Protein AF-R7XLF3-F1 (afdb_monomer)

pLDDT: mean 91.89, std 11.68, range [38.28, 98.75]

Foldseek 3Di:
DPPDDDPLRVCQVCPLVLQQDLQLLVLCVPLLVLLVCLVVQLVVCVVVVNPVSVVSSVVSNVVSVVSNVVSSVPGPDHDDDAPDDVSVVVNVVCCSPPRVVCCVVVCSSVCSNVVVVVVVPD

Secondary structure (DSSP, 8-state):
--TT--HHHHHHHHHHHH---HHHHHHHHHHHHHHHHHHHHHHHHHHTT-HHHHHHHHHHHHHHHHHHHHHHTTSSSPPPPP-SHHHHHHHHHHIIIIIHHHHHHTTHHHHHHHHHHHTT--

Mean predicted aligned error: 4.51 Å

Radius of gyration: 15.85 Å; Cα contacts (8 Å, |Δi|>4): 123; chains: 1; bounding box: 45×27×43 Å

Nearest PDB structures (foldseek):
  6s37-assembly1_B  TM=2.996E-01  e=3.695E+00  Pseudomonas putida KT2440
  6s1a-assembly1_B  TM=2.859E-01  e=4.308E+00  Pseudomonas putida KT2440
  6s37-assembly1_A  TM=2.915E-01  e=7.564E+00  Pseudomonas putida KT2440

Structure (mmCIF, N/CA/C/O backbone):
data_AF-R7XLF3-F1
#
_entry.id   AF-R7XLF3-F1
#
loop_
_atom_site.group_PDB
_atom_site.id
_atom_site.type_symbol
_atom_site.label_atom_id
_atom_site.label_alt_id
_atom_site.label_comp_id
_atom_site.label_asym_id
_atom_site.label_entity_id
_atom_site.label_seq_id
_atom_site.pdbx_PDB_ins_code
_atom_site.Cartn_x
_atom_site.Cartn_y
_atom_site.Cartn_z
_atom_site.occupancy
_atom_site.B_iso_or_equiv
_atom_site.auth_seq_id
_atom_site.auth_comp_id
_atom_site.auth_asym_id
_atom_site.auth_atom_id
_atom_site.pdbx_PDB_model_num
ATOM 1 N N . MET A 1 1 ? -10.093 6.605 -15.457 1.00 50.22 1 MET A N 1
ATOM 2 C CA . MET A 1 1 ? -10.408 5.287 -16.039 1.00 50.22 1 MET A CA 1
ATOM 3 C C . MET A 1 1 ? -10.002 5.379 -17.495 1.00 50.22 1 MET A C 1
ATOM 5 O O . MET A 1 1 ? -10.622 6.149 -18.209 1.00 50.22 1 MET A O 1
ATOM 9 N N . ARG A 1 2 ? -8.867 4.789 -17.875 1.00 60.12 2 ARG A N 1
ATOM 10 C CA . ARG A 1 2 ? -8.443 4.761 -19.280 1.00 60.12 2 ARG A CA 1
ATOM 11 C C . ARG A 1 2 ? -8.903 3.415 -19.828 1.00 60.12 2 ARG A C 1
ATOM 13 O O . ARG A 1 2 ? -8.552 2.411 -19.218 1.00 60.12 2 ARG A O 1
ATOM 20 N N . ASP A 1 3 ? -9.769 3.474 -20.835 1.00 60.03 3 ASP A N 1
ATOM 21 C CA . ASP A 1 3 ? -10.168 2.415 -21.769 1.00 60.03 3 ASP A CA 1
ATOM 22 C C . ASP A 1 3 ? -10.356 1.028 -21.128 1.00 60.03 3 ASP A C 1
ATOM 24 O O . ASP A 1 3 ? -9.402 0.266 -21.037 1.00 60.03 3 ASP A O 1
ATOM 28 N N . ASP A 1 4 ? -11.582 0.750 -20.640 1.00 67.44 4 ASP A N 1
ATOM 29 C CA . ASP A 1 4 ? -12.231 -0.572 -20.429 1.00 67.44 4 ASP A CA 1
ATOM 30 C C . ASP A 1 4 ? -11.480 -1.719 -19.700 1.00 67.44 4 ASP A C 1
ATOM 32 O O . ASP A 1 4 ? -12.070 -2.757 -19.388 1.00 67.44 4 ASP A O 1
ATOM 36 N N . GLU A 1 5 ? -10.219 -1.539 -19.312 1.00 81.19 5 GLU A N 1
ATOM 37 C CA . GLU A 1 5 ? -9.392 -2.550 -18.675 1.00 81.19 5 GLU A CA 1
ATOM 38 C C . GLU A 1 5 ? -9.604 -2.550 -17.150 1.00 81.19 5 GLU A C 1
ATOM 40 O O . GLU A 1 5 ? -9.418 -1.525 -16.483 1.00 81.19 5 GLU A O 1
ATOM 45 N N . PRO A 1 6 ? -9.935 -3.705 -16.540 1.00 91.38 6 PRO A N 1
ATOM 46 C CA . PRO A 1 6 ? -10.071 -3.806 -15.092 1.00 91.38 6 PRO A CA 1
ATOM 47 C C . PRO A 1 6 ? -8.781 -3.409 -14.364 1.00 91.38 6 PRO A C 1
ATOM 49 O O . PRO A 1 6 ? -7.699 -3.893 -14.703 1.00 91.38 6 PRO A O 1
ATOM 52 N N . LEU A 1 7 ? -8.908 -2.607 -13.300 1.00 92.44 7 LEU A N 1
ATOM 53 C CA . LEU A 1 7 ? -7.790 -2.055 -12.517 1.00 92.44 7 LEU A CA 1
ATOM 54 C C . LEU A 1 7 ? -6.710 -3.095 -12.179 1.00 92.44 7 LEU A C 1
ATOM 56 O O . LEU A 1 7 ? -5.526 -2.848 -12.392 1.00 92.44 7 LEU A O 1
ATOM 60 N N . LEU A 1 8 ? -7.110 -4.271 -11.686 1.00 94.81 8 LEU A N 1
ATOM 61 C CA . LEU A 1 8 ? -6.173 -5.334 -1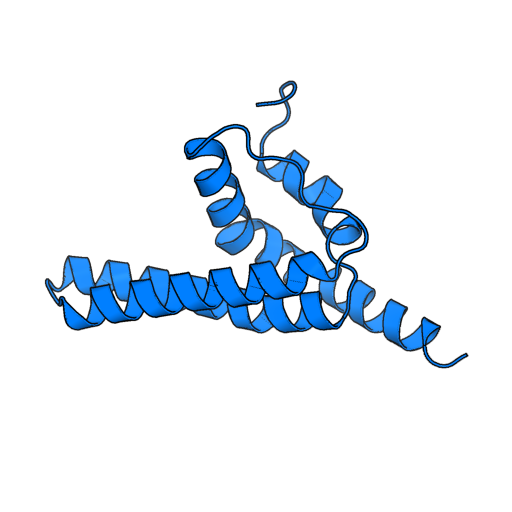1.307 1.00 94.81 8 LEU A CA 1
ATOM 62 C C . LEU A 1 8 ? -5.394 -5.891 -12.500 1.00 94.81 8 LEU A C 1
ATOM 64 O O . LEU A 1 8 ? -4.227 -6.246 -12.356 1.00 94.81 8 LEU A O 1
ATOM 68 N N . ARG A 1 9 ? -6.021 -5.971 -13.678 1.00 94.69 9 ARG A N 1
ATOM 69 C CA . ARG A 1 9 ? -5.364 -6.454 -14.896 1.00 94.69 9 ARG A CA 1
ATOM 70 C C . ARG A 1 9 ? -4.325 -5.443 -15.374 1.00 94.69 9 ARG A C 1
ATOM 72 O O . ARG A 1 9 ? -3.175 -5.827 -15.588 1.00 94.69 9 ARG A O 1
ATOM 79 N N . TRP A 1 10 ? -4.712 -4.169 -15.440 1.00 92.62 10 TRP A N 1
ATOM 80 C CA . TRP A 1 10 ? -3.809 -3.069 -15.776 1.00 92.62 10 TRP A CA 1
ATOM 81 C C . TRP A 1 10 ? -2.616 -3.015 -14.807 1.00 92.62 10 TRP A C 1
ATOM 83 O O . TRP A 1 10 ? -1.461 -3.030 -15.242 1.00 92.62 10 TRP A O 1
ATOM 93 N N . GLN A 1 11 ? -2.886 -3.040 -13.494 1.00 93.69 11 GLN A N 1
ATOM 94 C CA . GLN A 1 11 ? -1.851 -2.935 -12.463 1.00 93.69 11 GLN A CA 1
ATOM 95 C C . GLN A 1 11 ? -0.896 -4.131 -12.528 1.00 93.69 11 GLN A C 1
ATOM 97 O O . GLN A 1 11 ? 0.318 -3.947 -12.488 1.00 93.69 11 GLN A O 1
ATOM 102 N N . TRP A 1 12 ? -1.427 -5.347 -12.704 1.00 95.81 12 TRP A N 1
ATOM 103 C CA . TRP A 1 12 ? -0.630 -6.569 -12.804 1.00 95.81 12 TRP A CA 1
ATOM 104 C C . TRP A 1 12 ? 0.284 -6.591 -14.033 1.00 95.81 12 TRP A C 1
ATOM 106 O O . TRP A 1 12 ? 1.469 -6.896 -13.899 1.00 95.81 12 TRP A O 1
ATOM 116 N N . ARG A 1 13 ? -0.229 -6.231 -15.221 1.00 92.94 13 ARG A N 1
ATOM 117 C CA . ARG A 1 13 ? 0.545 -6.243 -16.479 1.00 92.94 13 ARG A CA 1
ATOM 118 C C . ARG A 1 13 ? 1.789 -5.354 -16.403 1.00 92.94 13 ARG A C 1
ATOM 120 O O . ARG A 1 13 ? 2.823 -5.698 -16.968 1.00 92.94 13 ARG A O 1
ATOM 127 N N . GLY A 1 14 ? 1.689 -4.210 -15.726 1.00 90.56 14 GLY A N 1
ATOM 128 C CA . GLY A 1 14 ? 2.795 -3.263 -15.569 1.00 90.56 14 GLY A CA 1
ATOM 129 C C . GLY A 1 14 ? 3.684 -3.505 -14.347 1.00 90.56 14 GLY A C 1
ATOM 130 O O . GLY A 1 14 ? 4.774 -2.935 -14.286 1.00 90.56 14 GLY A O 1
ATOM 131 N N . TYR A 1 15 ? 3.255 -4.329 -13.383 1.00 94.06 15 TYR A N 1
ATOM 132 C CA . TYR A 1 15 ? 3.812 -4.303 -12.029 1.00 94.06 15 TYR A CA 1
ATOM 133 C C . TYR A 1 15 ? 5.316 -4.585 -11.984 1.00 94.06 15 TYR A C 1
ATOM 135 O O . TYR A 1 15 ? 6.079 -3.775 -11.463 1.00 94.06 15 TYR A O 1
ATOM 143 N N . ALA A 1 16 ? 5.754 -5.691 -12.593 1.00 92.19 16 ALA A N 1
ATOM 144 C CA . ALA A 1 16 ? 7.155 -6.113 -12.587 1.00 92.19 16 ALA A CA 1
ATOM 145 C C . ALA A 1 16 ? 8.082 -5.151 -13.349 1.00 92.19 16 ALA A C 1
ATOM 147 O O . ALA A 1 16 ? 9.245 -4.988 -12.991 1.00 92.19 16 ALA A O 1
ATOM 148 N N . ARG A 1 17 ? 7.577 -4.502 -14.405 1.00 89.38 17 ARG A N 1
ATOM 149 C CA . ARG A 1 17 ? 8.333 -3.498 -15.170 1.00 89.38 17 ARG A CA 1
ATOM 150 C C . ARG A 1 17 ? 8.551 -2.222 -14.359 1.00 89.38 17 ARG A C 1
ATOM 152 O O . ARG A 1 17 ? 9.591 -1.587 -14.499 1.00 89.38 17 ARG A O 1
ATOM 159 N N . ASN A 1 18 ? 7.586 -1.877 -13.513 1.00 90.50 18 ASN A N 1
ATOM 160 C CA . ASN A 1 18 ? 7.609 -0.666 -12.699 1.00 90.50 18 ASN A CA 1
ATOM 161 C C . ASN A 1 18 ? 8.244 -0.892 -11.309 1.00 90.50 18 ASN A C 1
ATOM 163 O O . ASN A 1 18 ? 8.354 0.057 -10.542 1.00 90.50 18 ASN A O 1
ATOM 167 N N . HIS A 1 19 ? 8.651 -2.128 -10.991 1.00 93.56 19 HIS A N 1
ATOM 168 C CA . HIS A 1 19 ? 9.291 -2.518 -9.731 1.00 93.56 19 HIS A CA 1
ATOM 169 C C . HIS A 1 19 ? 10.549 -3.333 -10.011 1.00 93.56 19 HIS A C 1
ATOM 171 O O . HIS A 1 19 ? 10.531 -4.565 -10.003 1.00 93.56 19 HIS A O 1
ATOM 177 N N . GLN A 1 20 ? 11.651 -2.646 -10.295 1.00 91.31 20 GLN A N 1
ATOM 178 C CA . GLN A 1 20 ? 12.917 -3.293 -10.626 1.00 91.31 20 GLN A CA 1
ATOM 179 C C . GLN A 1 20 ? 14.076 -2.846 -9.751 1.00 91.31 20 GLN A C 1
ATOM 181 O O . GLN A 1 20 ? 15.114 -3.513 -9.746 1.00 91.31 20 GLN A O 1
ATOM 186 N N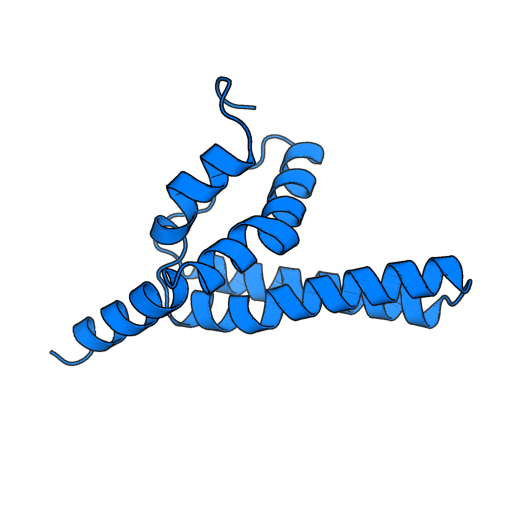 . HIS A 1 21 ? 13.955 -1.723 -9.047 1.00 93.88 21 HIS A N 1
ATOM 187 C CA . HIS A 1 21 ? 15.047 -1.219 -8.238 1.00 93.88 21 HIS A CA 1
ATOM 188 C C . HIS A 1 21 ? 15.170 -2.059 -6.949 1.00 93.88 21 HIS A C 1
ATOM 190 O O . HIS A 1 21 ? 14.218 -2.115 -6.168 1.00 93.88 21 HIS A O 1
ATOM 196 N N . PRO A 1 22 ? 16.335 -2.665 -6.628 1.00 93.69 22 PRO A N 1
ATOM 197 C CA . PRO A 1 22 ? 16.480 -3.547 -5.462 1.00 93.69 22 PRO A CA 1
ATOM 198 C C . PRO A 1 22 ? 16.056 -2.902 -4.141 1.00 93.69 22 PRO A C 1
ATOM 200 O O . PRO A 1 22 ? 15.347 -3.508 -3.345 1.00 93.69 22 PRO A O 1
ATOM 203 N N . ARG A 1 23 ? 16.428 -1.633 -3.925 1.00 95.00 23 ARG A N 1
ATOM 204 C CA . ARG A 1 23 ? 15.974 -0.870 -2.750 1.00 95.00 23 ARG A CA 1
ATOM 205 C C . ARG A 1 23 ? 14.455 -0.698 -2.712 1.00 95.00 23 ARG A C 1
ATOM 207 O O . ARG A 1 23 ? 13.888 -0.789 -1.634 1.00 95.00 23 ARG A O 1
ATOM 214 N N . ASN A 1 24 ? 13.799 -0.479 -3.852 1.00 95.69 24 ASN A N 1
ATOM 215 C CA . ASN A 1 24 ? 12.345 -0.365 -3.899 1.00 95.69 24 ASN A CA 1
ATOM 216 C C . ASN A 1 24 ? 11.678 -1.704 -3.551 1.00 95.69 24 ASN A C 1
ATOM 218 O O . ASN A 1 24 ? 10.780 -1.744 -2.715 1.00 95.69 24 ASN A O 1
ATOM 222 N N . LEU A 1 2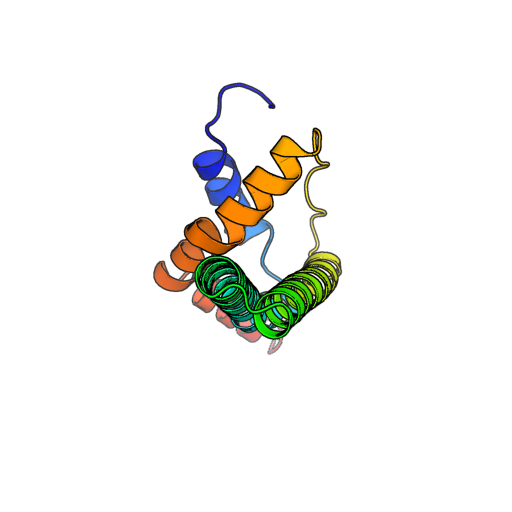5 ? 12.186 -2.805 -4.114 1.00 96.44 25 LEU A N 1
ATOM 223 C CA . LEU A 1 25 ? 11.723 -4.166 -3.824 1.00 96.44 25 LEU A CA 1
ATOM 224 C C . LEU A 1 25 ? 11.851 -4.521 -2.333 1.00 96.44 25 LEU A C 1
ATOM 226 O O . LEU A 1 25 ? 10.921 -5.085 -1.753 1.00 96.44 25 LEU A O 1
ATOM 230 N N . LEU A 1 26 ? 12.983 -4.173 -1.710 1.00 96.88 26 LEU A N 1
ATOM 231 C CA . LEU A 1 26 ? 13.236 -4.386 -0.280 1.00 96.88 26 LEU A CA 1
ATOM 232 C C . LEU A 1 26 ? 12.422 -3.445 0.618 1.00 96.88 26 LEU A C 1
ATOM 234 O O . LEU A 1 26 ? 12.034 -3.830 1.713 1.00 96.88 26 LEU A O 1
ATOM 238 N N . LEU A 1 27 ? 12.144 -2.216 0.183 1.00 97.12 27 LEU A N 1
ATOM 239 C CA . LEU A 1 27 ? 11.245 -1.335 0.929 1.00 97.12 27 LEU A CA 1
ATOM 240 C C . LEU A 1 27 ? 9.813 -1.876 0.899 1.00 97.12 27 LEU A C 1
ATOM 242 O O . LEU A 1 27 ? 9.170 -1.928 1.943 1.00 97.12 27 LEU A O 1
ATOM 246 N N . HIS A 1 28 ? 9.334 -2.344 -0.255 1.00 97.00 28 HIS A N 1
ATOM 247 C CA . HIS A 1 28 ? 7.976 -2.870 -0.398 1.00 97.00 28 HIS A CA 1
ATOM 248 C C . HIS A 1 28 ? 7.724 -4.130 0.437 1.00 97.00 28 HIS A C 1
ATOM 250 O O . HIS A 1 28 ? 6.664 -4.231 1.053 1.00 97.00 28 HIS A O 1
ATOM 256 N N . ILE A 1 29 ? 8.693 -5.054 0.536 1.00 97.88 29 ILE A N 1
ATOM 257 C CA . ILE A 1 29 ? 8.507 -6.292 1.320 1.00 97.88 29 ILE A CA 1
ATOM 258 C C . ILE A 1 29 ? 8.267 -6.023 2.813 1.00 97.88 29 ILE A C 1
ATOM 260 O O . ILE A 1 29 ? 7.655 -6.846 3.484 1.00 97.88 29 ILE A O 1
ATOM 264 N N . VAL A 1 30 ? 8.701 -4.866 3.323 1.00 98.19 30 VAL A N 1
ATOM 265 C CA . VAL A 1 30 ? 8.460 -4.431 4.709 1.00 98.19 30 VAL A CA 1
ATOM 266 C C . VAL A 1 30 ? 7.270 -3.476 4.797 1.00 98.19 30 VAL A C 1
ATOM 268 O O . VAL A 1 30 ? 6.420 -3.608 5.679 1.00 98.19 30 VAL A O 1
ATOM 271 N N . ALA A 1 31 ? 7.188 -2.508 3.883 1.00 98.31 31 ALA A N 1
ATOM 272 C CA . ALA A 1 31 ? 6.174 -1.466 3.928 1.00 98.31 31 ALA A CA 1
ATOM 273 C C . ALA A 1 31 ? 4.763 -2.021 3.689 1.00 98.31 31 ALA A C 1
ATOM 275 O O . ALA A 1 31 ? 3.830 -1.611 4.380 1.00 98.31 31 ALA A O 1
ATOM 276 N N . VAL A 1 32 ? 4.587 -2.979 2.776 1.00 98.50 32 VAL A N 1
ATOM 277 C CA . VAL A 1 32 ? 3.254 -3.522 2.479 1.00 98.50 32 VAL A CA 1
ATOM 278 C C . VAL A 1 32 ? 2.666 -4.284 3.681 1.00 98.50 32 VAL A C 1
ATOM 280 O O . VAL A 1 32 ? 1.557 -3.946 4.101 1.00 98.50 32 VAL A O 1
ATOM 283 N N . PRO A 1 33 ? 3.388 -5.211 4.348 1.00 98.62 33 PRO A N 1
ATOM 284 C CA . PRO A 1 33 ? 2.911 -5.799 5.603 1.00 98.62 33 PRO A CA 1
ATOM 285 C C . PRO A 1 33 ? 2.646 -4.772 6.713 1.00 98.62 33 PRO A C 1
ATOM 287 O O . PRO A 1 33 ? 1.680 -4.919 7.457 1.00 98.62 33 PRO A O 1
ATOM 290 N N . MET A 1 34 ? 3.451 -3.705 6.811 1.00 98.69 34 MET A N 1
ATOM 291 C CA . MET A 1 34 ? 3.202 -2.610 7.760 1.00 98.69 34 MET A CA 1
ATOM 292 C C . MET A 1 34 ? 1.872 -1.896 7.474 1.00 98.69 34 MET A C 1
ATOM 294 O O . MET A 1 34 ? 1.136 -1.584 8.410 1.00 98.69 34 MET A O 1
ATOM 298 N N . PHE A 1 35 ? 1.534 -1.670 6.201 1.00 98.75 35 PHE A N 1
ATOM 299 C CA . PHE A 1 35 ? 0.239 -1.105 5.815 1.00 98.75 35 PHE A CA 1
ATOM 300 C C . PHE A 1 35 ? -0.911 -2.035 6.201 1.00 98.75 35 PHE A C 1
ATOM 302 O O . PHE A 1 35 ? -1.905 -1.585 6.775 1.00 98.75 35 PHE A O 1
ATOM 309 N N . MET A 1 36 ? -0.776 -3.333 5.912 1.00 98.75 36 MET A N 1
ATOM 310 C CA . MET A 1 36 ? -1.783 -4.337 6.264 1.00 98.75 36 MET A CA 1
ATOM 311 C C . MET A 1 36 ? -2.006 -4.392 7.777 1.00 98.75 36 MET A C 1
ATOM 313 O O . MET A 1 36 ? -3.145 -4.311 8.230 1.00 98.75 36 MET A O 1
ATOM 317 N N . ALA A 1 37 ? -0.926 -4.464 8.561 1.00 98.75 37 ALA A N 1
ATOM 318 C CA . ALA A 1 37 ? -0.989 -4.470 10.018 1.00 98.75 37 ALA A CA 1
ATOM 319 C C . ALA A 1 37 ? -1.626 -3.184 10.561 1.00 98.75 37 ALA A C 1
ATOM 321 O O . ALA A 1 37 ? -2.503 -3.258 11.418 1.00 98.75 37 ALA A O 1
ATOM 322 N N . GLY A 1 38 ? -1.250 -2.019 10.022 1.00 98.75 38 GLY A N 1
ATOM 323 C CA . GLY A 1 38 ? -1.860 -0.736 10.375 1.00 98.75 38 GLY A CA 1
ATOM 324 C C . GLY A 1 38 ? -3.358 -0.688 10.062 1.00 98.75 38 GLY A C 1
ATOM 325 O O . GLY A 1 38 ? -4.146 -0.244 10.893 1.00 98.75 38 GLY A O 1
ATOM 326 N N . THR A 1 39 ? -3.765 -1.229 8.912 1.00 98.69 39 THR A N 1
ATOM 327 C CA . THR A 1 39 ? -5.177 -1.335 8.515 1.00 98.69 39 THR A CA 1
ATOM 328 C C . THR A 1 39 ? -5.953 -2.229 9.484 1.00 98.69 39 THR A C 1
ATOM 330 O O . THR A 1 39 ? -6.985 -1.818 10.007 1.00 98.69 39 THR A O 1
ATOM 333 N N . VAL A 1 40 ? -5.447 -3.434 9.771 1.00 98.75 40 VAL A N 1
ATOM 334 C CA . VAL A 1 40 ? -6.088 -4.384 10.696 1.00 98.75 40 VAL A CA 1
ATOM 335 C C . VAL A 1 40 ? -6.173 -3.804 12.108 1.00 98.75 40 VAL A C 1
ATOM 337 O O . VAL A 1 40 ? -7.227 -3.883 12.735 1.00 98.75 40 VAL A O 1
ATOM 340 N N . LEU A 1 41 ? -5.101 -3.174 12.595 1.00 98.75 41 LEU A N 1
ATOM 341 C CA . LEU A 1 41 ? -5.073 -2.523 13.903 1.00 98.75 41 LEU A CA 1
ATOM 342 C C . LEU A 1 41 ? -6.060 -1.353 13.981 1.00 98.75 41 LEU A C 1
ATOM 344 O O . LEU A 1 41 ? -6.754 -1.207 14.985 1.00 98.75 41 LEU A O 1
ATOM 348 N N . GLY A 1 42 ? -6.153 -0.546 12.923 1.00 98.69 42 GLY A N 1
ATOM 349 C CA . GLY A 1 42 ? -7.115 0.547 12.834 1.00 98.69 42 GLY A CA 1
ATOM 350 C C . GLY A 1 42 ? -8.556 0.041 12.887 1.00 98.69 42 GLY A C 1
ATOM 351 O O . GLY A 1 42 ? -9.346 0.525 13.695 1.00 98.69 42 GLY A O 1
ATOM 352 N N . LEU A 1 43 ? -8.883 -0.989 12.098 1.00 98.56 43 LEU A N 1
ATOM 353 C CA . LEU A 1 43 ? -10.202 -1.632 12.115 1.00 98.56 43 LEU A CA 1
ATOM 354 C C . LEU A 1 43 ? -10.523 -2.239 13.485 1.00 98.56 43 LEU A C 1
ATOM 356 O O . LEU A 1 43 ? -11.611 -2.025 14.013 1.00 98.56 43 LEU A O 1
ATOM 360 N N . TYR A 1 44 ? -9.564 -2.936 14.096 1.00 98.56 44 TYR A N 1
ATOM 361 C CA . TYR A 1 44 ? -9.689 -3.428 15.466 1.00 98.56 44 TYR A CA 1
ATOM 362 C C . TYR A 1 44 ? -9.964 -2.285 16.452 1.00 98.56 44 TYR A C 1
ATOM 364 O O . TYR A 1 44 ? -10.861 -2.391 17.286 1.00 98.56 44 TYR A O 1
ATOM 372 N N . GLY A 1 45 ? -9.236 -1.173 16.332 1.00 98.62 45 GLY A N 1
ATOM 373 C CA . GLY A 1 45 ? -9.437 0.022 17.142 1.00 98.62 45 GLY A CA 1
ATOM 374 C C . GLY A 1 45 ? -10.853 0.576 17.023 1.00 98.62 45 GLY A C 1
ATOM 375 O O . GLY A 1 45 ? -11.468 0.864 18.044 1.00 98.62 45 GLY A O 1
ATOM 376 N N . LEU A 1 46 ? -11.405 0.645 15.810 1.00 98.50 46 LEU A N 1
ATOM 377 C CA . LEU A 1 46 ? -12.790 1.070 15.583 1.00 98.50 46 LEU A CA 1
ATOM 378 C C . LEU A 1 46 ? -13.793 0.118 16.248 1.00 98.50 46 LEU A C 1
ATOM 380 O O . LEU A 1 46 ? -14.669 0.571 16.978 1.00 98.50 46 LEU A O 1
ATOM 384 N N . LEU A 1 47 ? -13.629 -1.196 16.067 1.00 98.56 47 LEU A N 1
ATOM 385 C CA . LEU A 1 47 ? -14.510 -2.209 16.667 1.00 98.56 47 LEU A CA 1
ATOM 386 C C . LEU A 1 47 ? -14.456 -2.217 18.201 1.00 98.56 47 LEU A C 1
ATOM 388 O O . LEU A 1 47 ? -15.424 -2.590 18.859 1.00 98.56 47 LEU A O 1
ATOM 392 N N . ARG A 1 48 ? -13.318 -1.823 18.779 1.00 98.38 48 ARG A N 1
ATOM 393 C CA . ARG A 1 48 ? -13.092 -1.774 20.231 1.00 98.38 48 ARG A CA 1
ATOM 394 C C . ARG A 1 48 ? -13.224 -0.377 20.824 1.00 98.38 48 ARG A C 1
ATOM 396 O O . ARG A 1 48 ? -12.941 -0.222 22.009 1.00 98.38 48 ARG A O 1
ATOM 403 N N . LEU A 1 49 ? -13.610 0.617 20.021 1.00 98.19 49 LEU A N 1
ATOM 404 C CA . LEU A 1 49 ? -13.657 2.032 20.406 1.00 98.19 49 LEU A CA 1
ATOM 405 C C . LEU A 1 49 ? -12.346 2.522 21.061 1.00 98.19 49 LEU A C 1
ATOM 407 O O . LEU A 1 49 ? -12.347 3.337 21.979 1.00 98.19 49 LEU A O 1
ATOM 411 N N . SER A 1 50 ? -11.207 2.015 20.586 1.00 98.44 50 SER A N 1
ATOM 412 C CA . SER A 1 50 ? -9.870 2.343 21.082 1.00 98.44 50 SER A CA 1
ATOM 413 C C . SER A 1 50 ? -9.196 3.366 20.173 1.00 98.44 50 SER A C 1
ATOM 415 O O . SER A 1 50 ? -8.594 3.021 19.152 1.00 98.44 50 SER A O 1
ATOM 417 N N . LEU A 1 51 ? -9.260 4.639 20.571 1.00 98.38 51 LEU A N 1
ATOM 418 C CA . LEU A 1 51 ? -8.602 5.731 19.852 1.00 98.38 51 LEU A CA 1
ATOM 419 C C . LEU A 1 51 ? -7.078 5.532 19.703 1.00 98.38 51 LEU A C 1
ATOM 421 O O . LEU A 1 51 ? -6.580 5.764 18.601 1.00 98.38 51 LEU A O 1
ATOM 425 N N . PRO A 1 52 ? -6.326 5.049 20.719 1.00 98.69 52 PRO A N 1
ATOM 426 C CA . PRO A 1 52 ? -4.899 4.773 20.549 1.00 98.69 52 PRO A CA 1
ATOM 427 C C . PRO A 1 52 ? -4.605 3.739 19.456 1.00 98.69 52 PRO A C 1
ATOM 429 O O . PRO A 1 52 ? -3.662 3.917 18.687 1.00 98.69 52 PRO A O 1
ATOM 432 N N . ALA A 1 53 ? -5.423 2.686 19.343 1.00 98.50 53 ALA A N 1
ATOM 433 C CA . ALA A 1 53 ? -5.259 1.676 18.297 1.00 98.50 53 ALA A CA 1
ATOM 434 C C . ALA A 1 53 ? -5.554 2.252 16.903 1.00 98.50 53 ALA A C 1
ATOM 436 O O . ALA A 1 53 ? -4.788 2.011 15.971 1.00 98.50 53 ALA A O 1
ATOM 437 N N . VAL A 1 54 ? -6.608 3.068 16.771 1.00 98.69 54 VAL A N 1
ATOM 438 C CA . VAL A 1 54 ? -6.910 3.784 15.518 1.00 98.69 54 VAL A CA 1
ATOM 439 C C . VAL A 1 54 ? -5.749 4.695 15.120 1.00 98.69 54 VAL A C 1
ATOM 441 O O . VAL A 1 54 ? -5.272 4.622 13.988 1.00 98.69 54 VAL A O 1
ATOM 444 N N . ALA A 1 55 ? -5.257 5.514 16.052 1.00 98.69 55 ALA A N 1
ATOM 445 C CA . ALA A 1 55 ? -4.160 6.441 15.798 1.00 98.69 55 ALA A CA 1
ATOM 446 C C . ALA A 1 55 ? -2.881 5.705 15.372 1.00 98.69 55 ALA A C 1
ATOM 448 O O . ALA A 1 55 ? -2.279 6.058 14.358 1.00 98.69 55 ALA A O 1
ATOM 449 N N . LEU A 1 56 ? -2.496 4.646 16.091 1.00 98.69 56 LEU A N 1
ATOM 450 C CA . LEU A 1 56 ? -1.324 3.844 15.742 1.00 98.69 56 LEU A CA 1
ATOM 451 C C . LEU A 1 56 ? -1.481 3.172 14.369 1.00 98.69 56 LEU A C 1
ATOM 453 O O . LEU A 1 56 ? -0.542 3.188 13.575 1.00 98.69 56 LEU A O 1
ATOM 457 N N . GLY A 1 57 ? -2.670 2.650 14.053 1.00 98.69 57 GLY A N 1
ATOM 458 C CA . GLY A 1 57 ? -2.972 2.085 12.737 1.00 98.69 57 GLY A CA 1
ATOM 459 C C . GLY A 1 57 ? -2.756 3.089 11.601 1.00 98.69 57 GLY A C 1
ATOM 460 O O . GLY A 1 57 ? -2.054 2.789 10.633 1.00 98.69 57 GLY A O 1
ATOM 461 N N . LEU A 1 58 ? -3.274 4.313 11.758 1.00 98.62 58 LEU A N 1
ATOM 462 C CA . LEU A 1 58 ? -3.087 5.403 10.794 1.00 98.62 58 LEU A CA 1
ATOM 463 C C . LEU A 1 58 ? -1.616 5.815 10.652 1.00 98.62 58 LEU A C 1
ATOM 465 O O . LEU A 1 58 ? -1.149 6.027 9.532 1.00 98.62 58 LEU A O 1
ATOM 469 N N . VAL A 1 59 ? -0.866 5.883 11.758 1.00 98.69 59 VAL A N 1
ATOM 470 C CA . VAL A 1 59 ? 0.580 6.162 11.731 1.00 98.69 59 VAL A CA 1
ATOM 471 C C . VAL A 1 59 ? 1.327 5.085 10.942 1.00 98.69 59 VAL A C 1
ATOM 473 O O . VAL A 1 59 ? 2.132 5.420 10.071 1.00 98.69 59 VAL A O 1
ATOM 476 N N . CYS A 1 60 ? 1.038 3.802 11.176 1.00 98.69 60 CYS A N 1
ATOM 477 C CA . CYS A 1 60 ? 1.643 2.698 10.427 1.00 98.69 60 CYS A CA 1
ATOM 478 C C . CYS A 1 60 ? 1.323 2.773 8.927 1.00 98.69 60 CYS A C 1
ATOM 480 O O . CYS A 1 60 ? 2.225 2.626 8.100 1.00 98.69 60 CYS A O 1
ATOM 482 N N . MET A 1 61 ? 0.066 3.050 8.565 1.00 98.62 61 MET A N 1
ATOM 483 C CA . MET A 1 61 ? -0.333 3.230 7.165 1.00 98.62 61 MET A CA 1
ATOM 484 C C . MET A 1 61 ? 0.408 4.411 6.522 1.00 98.62 61 MET A C 1
ATOM 486 O O . MET A 1 61 ? 0.977 4.261 5.442 1.00 98.62 61 MET A O 1
ATOM 490 N N . GLY A 1 62 ? 0.476 5.563 7.197 1.00 98.44 62 GLY A N 1
ATOM 491 C CA . GLY A 1 62 ? 1.182 6.749 6.703 1.00 98.44 62 GLY A CA 1
ATOM 492 C C . GLY A 1 62 ? 2.686 6.525 6.519 1.00 98.44 62 GLY A C 1
ATOM 493 O O . GLY A 1 62 ? 3.244 6.869 5.475 1.00 98.44 62 GLY A O 1
ATOM 494 N N . MET A 1 63 ? 3.342 5.884 7.491 1.00 98.50 63 MET A N 1
ATOM 495 C CA . MET A 1 63 ? 4.762 5.528 7.40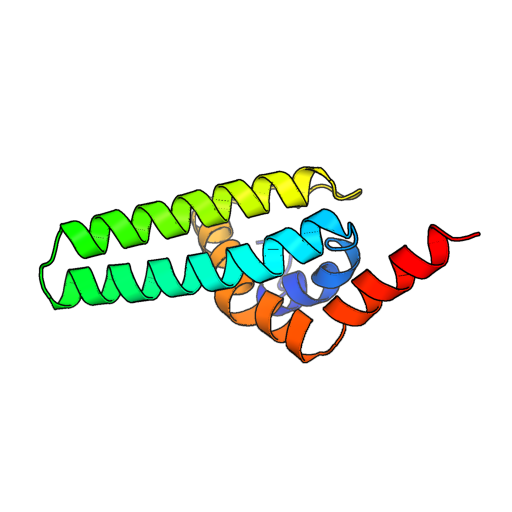3 1.00 98.50 63 MET A CA 1
ATOM 496 C C . MET A 1 63 ? 5.036 4.549 6.263 1.00 98.50 63 MET A C 1
ATOM 498 O O . MET A 1 63 ? 5.995 4.737 5.511 1.00 98.50 63 MET A O 1
ATOM 502 N N . SER A 1 64 ? 4.171 3.549 6.083 1.00 98.50 64 SER A N 1
ATOM 503 C CA . SER A 1 64 ? 4.257 2.635 4.948 1.00 98.50 64 SER A CA 1
ATOM 504 C C . SER A 1 64 ? 4.180 3.382 3.612 1.00 98.50 64 SER A C 1
ATOM 506 O O . SER A 1 64 ? 5.064 3.215 2.768 1.00 98.50 64 SER A O 1
ATOM 508 N N . MET A 1 65 ? 3.196 4.270 3.437 1.00 97.81 65 MET A N 1
ATOM 509 C CA . MET A 1 65 ? 3.063 5.072 2.215 1.00 97.81 65 MET A CA 1
ATOM 510 C C . MET A 1 65 ? 4.301 5.943 1.958 1.00 97.81 65 MET A C 1
ATOM 512 O O . MET A 1 65 ? 4.765 6.050 0.822 1.00 97.81 65 MET A O 1
ATOM 516 N N . ALA A 1 66 ? 4.890 6.524 3.007 1.00 97.38 66 ALA A N 1
ATOM 517 C CA . ALA A 1 66 ? 6.102 7.332 2.894 1.00 97.38 66 ALA A CA 1
ATOM 518 C C . ALA A 1 66 ? 7.347 6.511 2.501 1.00 97.38 66 ALA A C 1
ATOM 520 O O . ALA A 1 66 ? 8.231 7.026 1.807 1.00 97.38 66 ALA A O 1
ATOM 521 N N . LEU A 1 67 ? 7.446 5.253 2.942 1.00 97.06 67 LEU A N 1
ATOM 522 C CA . LEU A 1 67 ? 8.515 4.331 2.543 1.00 97.06 67 LEU A CA 1
ATOM 523 C C . LEU A 1 67 ? 8.344 3.881 1.088 1.00 97.06 67 LEU A C 1
ATOM 525 O O . LEU A 1 67 ? 9.306 3.945 0.320 1.00 97.06 67 LEU A O 1
ATOM 529 N N . GLN A 1 68 ? 7.126 3.503 0.695 1.00 95.69 68 GLN A N 1
ATOM 530 C CA . GLN A 1 68 ? 6.806 3.108 -0.681 1.00 95.69 68 GLN A CA 1
ATOM 531 C C . GLN A 1 68 ? 7.059 4.261 -1.656 1.00 95.69 68 GLN A C 1
ATOM 533 O O . GLN A 1 68 ? 7.778 4.094 -2.639 1.00 95.69 68 GLN A O 1
ATOM 538 N N . GLY A 1 69 ? 6.598 5.475 -1.333 1.00 94.19 69 GLY A N 1
ATOM 539 C CA . GLY A 1 69 ? 6.856 6.668 -2.143 1.00 94.19 69 GLY A CA 1
ATOM 540 C C . GLY A 1 69 ? 8.349 6.960 -2.335 1.00 94.19 69 GLY A C 1
ATOM 541 O O . GLY A 1 69 ? 8.777 7.314 -3.432 1.00 94.19 69 GLY A O 1
ATOM 542 N N . ARG A 1 70 ? 9.183 6.751 -1.304 1.00 94.31 70 ARG A N 1
ATOM 543 C CA . ARG A 1 70 ? 10.648 6.858 -1.438 1.00 94.31 70 ARG A CA 1
ATOM 544 C C . ARG A 1 70 ? 11.230 5.787 -2.355 1.00 94.31 70 ARG A C 1
ATOM 546 O O . ARG A 1 70 ? 12.145 6.100 -3.111 1.00 94.31 70 ARG A O 1
ATOM 553 N N . GLY A 1 71 ? 10.721 4.562 -2.276 1.00 93.31 71 GLY A N 1
ATOM 554 C CA . G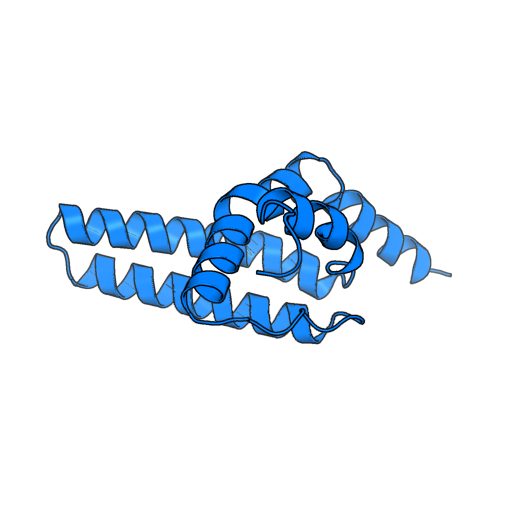LY A 1 71 ? 11.128 3.456 -3.134 1.00 93.31 71 GLY A CA 1
ATOM 555 C C . GLY A 1 71 ? 10.790 3.704 -4.604 1.00 93.31 71 GLY A C 1
ATOM 556 O O . GLY A 1 71 ? 11.681 3.618 -5.446 1.00 93.31 71 GLY A O 1
ATOM 557 N N . HIS A 1 72 ? 9.555 4.111 -4.910 1.00 93.81 72 HIS A N 1
ATOM 558 C CA . HIS A 1 72 ? 9.124 4.398 -6.284 1.00 93.81 72 HIS A CA 1
ATOM 559 C C . HIS A 1 72 ? 9.918 5.526 -6.947 1.00 93.81 72 HIS A C 1
ATOM 561 O O . HIS A 1 72 ? 10.127 5.493 -8.153 1.00 93.81 72 HIS A O 1
ATOM 567 N N . ARG A 1 73 ? 10.418 6.505 -6.180 1.00 92.50 73 ARG A N 1
ATOM 568 C CA . ARG A 1 73 ? 11.294 7.566 -6.716 1.00 92.50 73 ARG A CA 1
ATOM 569 C C . ARG A 1 73 ? 12.634 7.051 -7.259 1.00 92.50 73 ARG A C 1
ATOM 571 O O . ARG A 1 73 ? 13.344 7.821 -7.894 1.00 92.50 73 ARG A O 1
ATOM 578 N N . LEU A 1 74 ? 13.001 5.802 -6.968 1.00 92.00 74 LEU A N 1
ATOM 579 C CA . LEU A 1 74 ? 14.211 5.152 -7.482 1.00 92.00 74 LEU A CA 1
ATOM 580 C C . LEU A 1 74 ? 13.956 4.371 -8.778 1.00 92.00 74 LEU A C 1
ATOM 582 O O . LEU A 1 74 ? 14.907 3.885 -9.388 1.00 92.00 74 LEU A O 1
ATOM 586 N N . GLU A 1 75 ? 12.695 4.187 -9.166 1.00 92.44 75 GLU A N 1
ATOM 587 C CA . GLU A 1 75 ? 12.340 3.447 -10.373 1.00 92.44 75 GLU A CA 1
ATOM 588 C C . GLU A 1 75 ? 12.560 4.307 -11.619 1.00 92.44 75 GLU A C 1
ATOM 590 O O . GLU A 1 75 ? 12.354 5.519 -11.611 1.00 92.44 75 GLU A O 1
ATOM 595 N N . ALA A 1 76 ? 12.9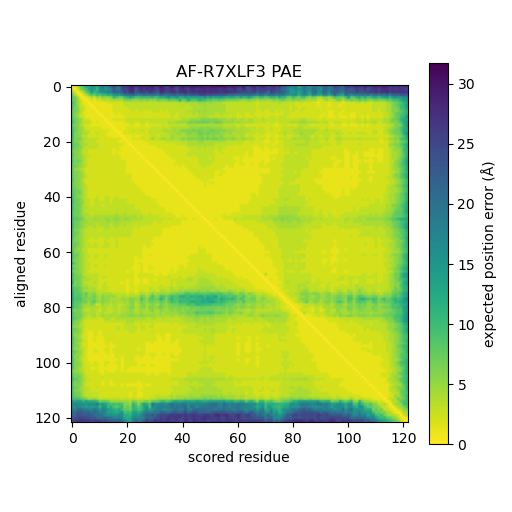66 3.663 -12.714 1.00 88.25 76 ALA A N 1
ATOM 596 C CA . ALA A 1 76 ? 13.230 4.353 -13.978 1.00 88.25 76 ALA A CA 1
ATOM 597 C C . ALA A 1 76 ? 11.952 4.913 -14.624 1.00 88.25 76 ALA A C 1
ATOM 599 O O . ALA A 1 76 ? 11.997 5.906 -15.346 1.00 88.25 76 ALA A O 1
ATOM 600 N N . HIS A 1 77 ? 10.812 4.269 -14.366 1.00 85.44 77 HIS A N 1
ATOM 601 C CA . HIS A 1 77 ? 9.515 4.673 -14.890 1.00 85.44 77 HIS A CA 1
ATOM 602 C C . HIS A 1 77 ? 8.692 5.290 -13.765 1.00 85.44 77 HIS A C 1
ATOM 604 O O . HIS A 1 77 ? 8.381 4.622 -12.777 1.00 85.44 77 HIS A O 1
ATOM 610 N N . ALA A 1 78 ? 8.322 6.559 -13.930 1.00 78.56 78 ALA A N 1
ATOM 611 C CA . ALA A 1 78 ? 7.424 7.222 -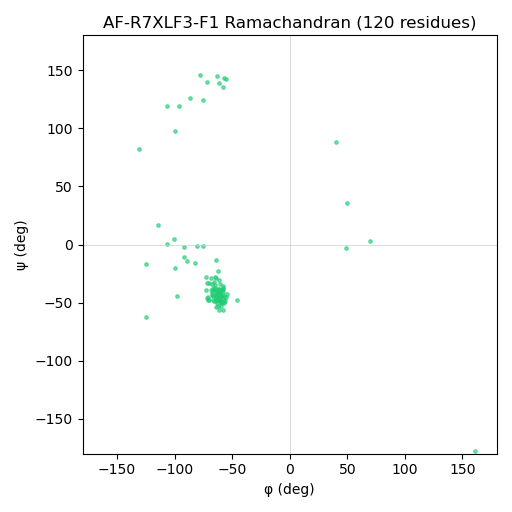12.999 1.00 78.56 78 ALA A CA 1
ATOM 612 C C . ALA A 1 78 ? 6.042 6.536 -12.997 1.00 78.56 78 ALA A C 1
ATOM 614 O O . ALA A 1 78 ? 5.579 6.086 -14.053 1.00 78.56 78 ALA A O 1
ATOM 615 N N . PRO A 1 79 ? 5.356 6.472 -11.840 1.00 80.94 79 PRO A N 1
ATOM 616 C CA . PRO A 1 79 ? 3.977 6.012 -11.784 1.00 80.94 79 PRO A CA 1
ATOM 617 C C . PRO A 1 79 ? 3.080 6.847 -12.697 1.00 80.94 79 PRO A C 1
ATOM 619 O O . PRO A 1 79 ? 3.233 8.065 -12.803 1.00 80.94 79 PRO A O 1
ATOM 622 N N . GLU A 1 80 ? 2.108 6.196 -13.330 1.00 85.62 80 GLU A N 1
ATOM 623 C CA . GLU A 1 80 ? 1.113 6.917 -14.115 1.00 85.62 80 GLU A CA 1
ATOM 624 C C . GLU A 1 80 ? 0.307 7.890 -13.232 1.00 85.62 80 GLU A C 1
ATOM 626 O O . GLU A 1 80 ? -0.119 7.478 -12.146 1.00 85.62 80 GLU A O 1
ATOM 631 N N . PRO A 1 81 ? 0.015 9.121 -13.706 1.00 87.81 81 PRO A N 1
ATOM 632 C CA . PRO A 1 81 ? -0.761 10.096 -12.949 1.00 87.81 81 PRO A CA 1
ATOM 633 C C . PRO A 1 81 ? -2.123 9.552 -12.522 1.00 87.81 81 PRO A C 1
ATOM 635 O O . PRO A 1 81 ? -2.791 8.839 -13.281 1.00 87.81 81 PRO A O 1
ATOM 638 N N . PHE A 1 82 ? -2.535 9.929 -11.316 1.00 90.44 82 PHE A N 1
ATOM 639 C CA . PHE A 1 82 ? -3.839 9.575 -10.778 1.00 90.44 82 PHE A CA 1
ATOM 640 C C . PHE A 1 82 ? -4.956 10.352 -11.469 1.00 90.44 82 PHE A C 1
ATOM 642 O O . PHE A 1 82 ? -4.837 11.553 -11.701 1.00 90.44 82 PHE A O 1
ATOM 649 N N . ALA A 1 83 ? -6.069 9.676 -11.743 1.00 89.38 83 ALA A N 1
ATOM 650 C CA . ALA A 1 83 ? -7.257 10.305 -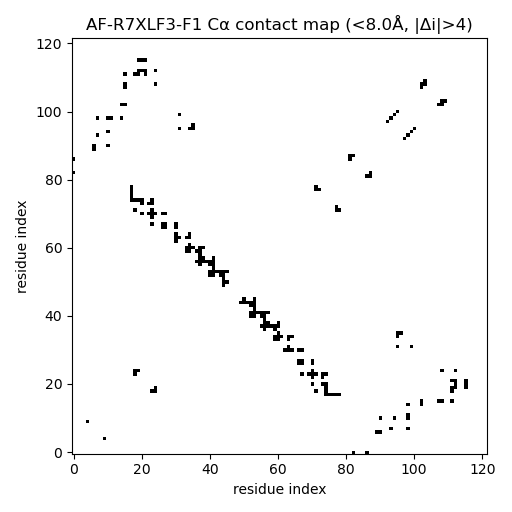12.321 1.00 89.38 83 ALA A CA 1
ATOM 651 C C . ALA A 1 83 ? -8.141 11.014 -11.273 1.00 89.38 83 ALA A C 1
ATOM 653 O O . ALA A 1 83 ? -9.016 11.792 -11.639 1.00 89.38 83 ALA A O 1
ATOM 654 N N . GLY A 1 84 ? -7.945 10.728 -9.981 1.00 92.69 84 GLY A N 1
ATOM 655 C CA . GLY A 1 84 ? -8.696 11.329 -8.875 1.00 92.69 84 GLY A CA 1
ATOM 656 C C . GLY A 1 84 ? -8.616 10.512 -7.576 1.00 92.69 84 GLY A C 1
ATOM 657 O O . GLY A 1 84 ? -7.962 9.468 -7.550 1.00 92.69 84 GLY A O 1
ATOM 658 N N . PRO A 1 85 ? -9.301 10.936 -6.495 1.00 92.69 85 PRO A N 1
ATOM 659 C CA . PRO A 1 85 ? -9.226 10.287 -5.178 1.00 92.69 85 PRO A CA 1
ATOM 660 C C . PRO A 1 85 ? -9.636 8.808 -5.170 1.00 92.69 85 PRO A C 1
ATOM 662 O O . PRO A 1 85 ? -8.989 7.991 -4.519 1.00 92.69 85 PRO A O 1
ATOM 665 N N . ALA A 1 86 ? -10.675 8.443 -5.927 1.00 91.62 86 ALA A N 1
ATOM 666 C CA . ALA A 1 86 ? -11.120 7.053 -6.034 1.00 91.62 86 ALA A CA 1
ATOM 667 C C . ALA A 1 86 ? -10.087 6.161 -6.747 1.00 91.62 86 ALA A C 1
ATOM 669 O O . ALA A 1 86 ? -9.872 5.020 -6.345 1.00 91.62 86 ALA A O 1
ATOM 670 N N . ASP A 1 87 ? -9.406 6.690 -7.768 1.00 93.31 87 ASP A N 1
ATOM 671 C CA . ASP A 1 87 ? -8.321 5.990 -8.465 1.00 93.31 87 ASP A CA 1
ATOM 672 C C . ASP A 1 87 ? -7.094 5.824 -7.554 1.00 93.31 87 ASP A C 1
ATOM 674 O O . ASP A 1 87 ? -6.505 4.746 -7.511 1.00 93.31 87 ASP A O 1
ATOM 678 N N . ILE A 1 88 ? -6.766 6.845 -6.750 1.00 93.62 88 ILE A N 1
ATOM 679 C CA . ILE A 1 88 ? -5.718 6.764 -5.718 1.00 93.62 88 ILE A CA 1
ATOM 680 C C . ILE A 1 88 ? -6.027 5.634 -4.733 1.00 93.62 88 ILE A C 1
ATOM 682 O O . ILE A 1 88 ? -5.215 4.724 -4.563 1.00 93.62 88 ILE A O 1
ATOM 686 N N . ALA A 1 89 ? -7.209 5.666 -4.110 1.00 95.00 89 ALA A N 1
ATOM 687 C CA . ALA A 1 89 ? -7.611 4.662 -3.130 1.00 95.00 89 ALA A CA 1
ATOM 688 C C . ALA A 1 89 ? -7.648 3.254 -3.741 1.00 95.00 89 ALA A C 1
ATOM 690 O O . ALA A 1 89 ? -7.116 2.315 -3.150 1.00 95.00 89 ALA A O 1
ATOM 691 N N . GLY A 1 90 ? -8.212 3.116 -4.945 1.00 95.44 90 GLY A N 1
ATOM 692 C CA . GLY A 1 90 ? -8.286 1.846 -5.662 1.00 95.44 90 GLY A CA 1
ATOM 693 C C . GLY A 1 90 ? -6.908 1.253 -5.940 1.00 95.44 90 GLY A C 1
ATOM 694 O O . GLY A 1 90 ? -6.669 0.093 -5.613 1.00 95.44 90 GLY A O 1
ATOM 695 N N . ARG A 1 91 ? -5.981 2.044 -6.495 1.00 95.56 91 ARG A N 1
ATOM 696 C CA . ARG A 1 91 ? -4.610 1.598 -6.796 1.00 95.56 91 ARG A CA 1
ATOM 697 C C . ARG A 1 91 ? -3.849 1.204 -5.538 1.00 95.56 91 ARG A C 1
ATOM 699 O O . ARG A 1 91 ? -3.221 0.148 -5.545 1.00 95.56 91 ARG A O 1
ATOM 706 N N . ILE A 1 92 ? -3.940 2.005 -4.472 1.00 96.12 92 ILE A N 1
ATOM 707 C CA . ILE A 1 92 ? -3.288 1.705 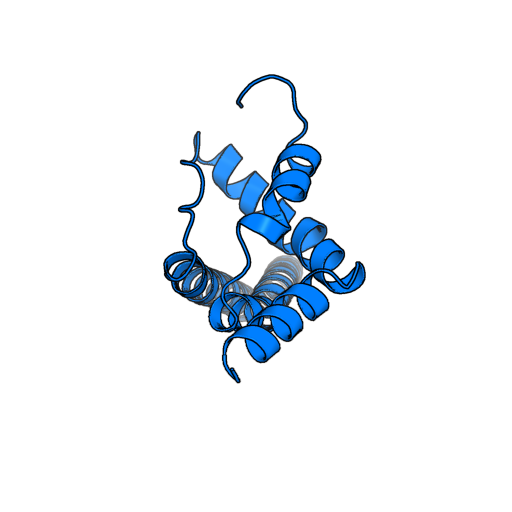-3.191 1.00 96.12 92 ILE A CA 1
ATOM 708 C C . ILE A 1 92 ? -3.835 0.393 -2.637 1.00 96.12 92 ILE A C 1
ATOM 710 O O . ILE A 1 92 ? -3.067 -0.538 -2.426 1.00 96.12 92 ILE A O 1
ATOM 714 N N . LEU A 1 93 ? -5.150 0.269 -2.448 1.00 97.38 93 LEU A N 1
ATOM 715 C CA . LEU A 1 93 ? -5.736 -0.936 -1.856 1.00 97.38 93 LEU A CA 1
ATOM 716 C C . LEU A 1 93 ? -5.455 -2.187 -2.696 1.00 97.38 93 LEU A C 1
ATOM 718 O O . LEU A 1 93 ? -5.084 -3.221 -2.140 1.00 97.38 93 LEU A O 1
ATOM 722 N N . ALA A 1 94 ? -5.575 -2.084 -4.022 1.00 97.81 94 ALA A N 1
ATOM 723 C CA . ALA A 1 94 ? -5.235 -3.166 -4.937 1.00 97.81 94 ALA A CA 1
ATOM 724 C C . ALA A 1 94 ? -3.761 -3.572 -4.821 1.00 97.81 94 ALA A C 1
ATOM 726 O O . ALA A 1 94 ? -3.456 -4.763 -4.764 1.00 97.81 94 ALA A O 1
ATOM 727 N N . GLU A 1 95 ? -2.852 -2.600 -4.737 1.00 97.69 95 GLU A N 1
ATOM 728 C CA . GLU A 1 95 ? -1.427 -2.860 -4.574 1.00 97.69 95 GLU A CA 1
ATOM 729 C C . GLU A 1 95 ? -1.128 -3.582 -3.269 1.00 97.69 95 GLU A C 1
ATOM 731 O O . GLU A 1 95 ? -0.517 -4.651 -3.294 1.00 97.69 95 GLU A O 1
ATOM 736 N N . GLN A 1 96 ? -1.607 -3.028 -2.152 1.00 98.38 96 GLN A N 1
ATOM 737 C CA . GLN A 1 96 ? -1.309 -3.550 -0.825 1.00 98.38 96 GLN A CA 1
ATOM 738 C C . GLN A 1 96 ? -1.860 -4.966 -0.657 1.00 98.38 96 GLN A C 1
ATOM 740 O O . GLN A 1 96 ? -1.140 -5.839 -0.193 1.00 98.38 96 GLN A O 1
ATOM 745 N N . TRP A 1 97 ? -3.109 -5.221 -1.057 1.00 98.50 97 TRP A N 1
ATOM 746 C CA . TRP A 1 97 ? -3.807 -6.460 -0.697 1.00 98.50 97 TRP A CA 1
ATOM 747 C C . TRP A 1 97 ? -3.815 -7.541 -1.775 1.00 98.50 97 TRP A C 1
ATOM 749 O O . TRP A 1 97 ? -4.026 -8.707 -1.450 1.00 98.50 97 TRP A O 1
ATOM 759 N N . ILE A 1 98 ? -3.595 -7.191 -3.045 1.00 98.25 98 ILE A N 1
ATOM 760 C CA . ILE A 1 98 ? -3.736 -8.139 -4.159 1.00 98.25 98 ILE A CA 1
ATOM 761 C C . ILE A 1 98 ? -2.453 -8.201 -4.980 1.00 98.25 98 ILE A C 1
ATOM 763 O O . ILE A 1 98 ? -1.821 -9.254 -5.070 1.00 98.25 98 ILE A O 1
ATOM 767 N N . THR A 1 99 ? -2.054 -7.087 -5.585 1.00 97.88 99 THR A N 1
ATOM 768 C CA . THR A 1 99 ? -1.018 -7.076 -6.619 1.00 97.88 99 THR A CA 1
ATOM 769 C C . THR A 1 99 ? 0.365 -7.358 -6.043 1.00 97.88 99 THR A C 1
ATOM 771 O O . THR A 1 99 ? 1.049 -8.241 -6.565 1.00 97.88 99 THR A O 1
ATOM 774 N N . PHE A 1 100 ? 0.770 -6.697 -4.953 1.00 98.19 100 PHE A N 1
ATOM 775 C CA . PHE A 1 100 ? 2.076 -6.955 -4.342 1.00 98.19 100 PHE A CA 1
ATOM 776 C C . PHE A 1 100 ? 2.177 -8.360 -3.723 1.00 98.19 100 PHE A C 1
ATOM 778 O O . PHE A 1 100 ? 3.129 -9.073 -4.056 1.00 98.19 100 PHE A O 1
ATOM 785 N N . PRO A 1 101 ? 1.207 -8.842 -2.914 1.00 98.38 101 PRO A N 1
ATOM 786 C CA . PRO A 1 101 ? 1.238 -10.220 -2.420 1.00 98.38 101 PRO A CA 1
ATOM 787 C C . PRO A 1 101 ? 1.328 -11.240 -3.556 1.00 98.38 101 PRO A C 1
ATOM 789 O O . PRO A 1 101 ? 2.182 -12.126 -3.533 1.00 98.38 101 PRO A O 1
ATOM 792 N N . ARG A 1 102 ? 0.527 -11.071 -4.617 1.00 98.31 102 ARG A N 1
ATOM 793 C CA . ARG A 1 102 ? 0.599 -11.924 -5.810 1.00 98.31 102 ARG A CA 1
ATOM 794 C C . ARG A 1 102 ? 1.964 -11.838 -6.497 1.00 98.31 102 ARG A C 1
ATOM 796 O O . ARG A 1 102 ? 2.479 -12.853 -6.962 1.00 98.31 102 ARG A O 1
ATOM 803 N N . TYR A 1 103 ? 2.572 -10.656 -6.568 1.00 98.06 103 TYR A N 1
ATOM 804 C CA . TYR A 1 103 ? 3.888 -10.448 -7.176 1.00 98.06 103 TYR A CA 1
ATOM 805 C C . TYR A 1 103 ? 4.988 -11.208 -6.424 1.00 98.06 103 TYR A C 1
ATOM 807 O O . TYR A 1 103 ? 5.794 -11.898 -7.058 1.00 98.06 103 TYR A O 1
ATOM 815 N N . VAL A 1 104 ? 4.962 -11.167 -5.089 1.00 98.19 104 VAL A N 1
ATOM 816 C CA . VAL A 1 104 ? 5.861 -11.942 -4.221 1.00 98.19 104 VAL A CA 1
ATOM 817 C C . VAL A 1 104 ? 5.621 -13.443 -4.390 1.00 98.19 104 VAL A C 1
ATOM 819 O O . VAL A 1 104 ? 6.550 -14.173 -4.735 1.00 98.19 104 VAL A O 1
ATOM 822 N N . LEU A 1 105 ? 4.372 -13.895 -4.237 1.00 98.31 105 LEU A N 1
ATOM 823 C CA . LEU A 1 105 ? 4.002 -15.315 -4.291 1.00 98.31 105 LEU A CA 1
ATOM 824 C C . LEU A 1 105 ? 4.232 -15.948 -5.673 1.00 98.31 105 LEU A C 1
ATOM 826 O O . LEU A 1 105 ? 4.531 -17.131 -5.770 1.00 98.31 105 LEU A O 1
ATOM 830 N N . SER A 1 106 ? 4.159 -15.162 -6.750 1.00 97.50 106 SER A N 1
ATOM 831 C CA . SER A 1 106 ? 4.488 -15.616 -8.112 1.00 97.50 106 SER A CA 1
ATOM 832 C C . SER A 1 106 ? 5.996 -15.760 -8.384 1.00 97.50 106 SER A C 1
ATOM 834 O O . SER A 1 106 ? 6.401 -16.058 -9.511 1.00 97.50 106 SER A O 1
ATOM 836 N N . GLY A 1 107 ? 6.854 -15.449 -7.404 1.00 96.69 107 GLY A N 1
ATOM 837 C CA . GLY A 1 107 ? 8.313 -15.469 -7.541 1.00 96.69 107 GLY A CA 1
ATOM 838 C C . GLY A 1 107 ? 8.886 -14.373 -8.448 1.00 96.69 107 GLY A C 1
ATOM 839 O O . GLY A 1 107 ? 10.091 -14.342 -8.697 1.00 96.69 107 GLY A O 1
ATOM 840 N N . GLN A 1 108 ? 8.062 -13.462 -8.980 1.00 95.88 108 GLN A N 1
ATOM 841 C CA . GLN A 1 108 ? 8.548 -12.339 -9.791 1.00 95.88 108 GLN A CA 1
ATOM 842 C C . GLN A 1 108 ? 9.412 -11.376 -8.970 1.00 95.88 108 GLN A C 1
ATOM 844 O O . GLN A 1 108 ? 10.445 -10.936 -9.469 1.00 95.88 108 GLN A O 1
ATOM 849 N N . TRP A 1 109 ? 9.053 -11.134 -7.703 1.00 97.06 109 TRP A N 1
ATOM 850 C CA . TRP A 1 109 ? 9.859 -10.327 -6.778 1.00 97.06 109 TRP A CA 1
ATOM 851 C C . TRP A 1 109 ? 11.284 -10.873 -6.625 1.00 97.06 109 TRP A C 1
ATOM 853 O O . TRP A 1 109 ? 12.260 -10.140 -6.781 1.00 97.06 109 TRP A O 1
ATOM 863 N N . TRP A 1 110 ? 11.414 -12.185 -6.391 1.00 95.56 110 TRP A N 1
ATOM 864 C CA . TRP A 1 110 ? 12.717 -12.829 -6.224 1.00 95.56 110 TRP A CA 1
ATOM 865 C C . TRP A 1 110 ? 13.558 -12.758 -7.500 1.00 95.56 110 TRP A C 1
ATOM 867 O O . TRP A 1 110 ? 14.733 -12.402 -7.445 1.00 95.56 110 TRP A O 1
ATOM 877 N N . ARG A 1 111 ? 12.952 -13.034 -8.661 1.00 94.56 111 ARG A N 1
ATOM 878 C CA . ARG A 1 111 ? 13.635 -12.940 -9.961 1.00 94.56 111 ARG A CA 1
ATOM 879 C C . ARG A 1 111 ? 14.134 -11.526 -10.247 1.00 94.56 111 ARG A C 1
ATOM 881 O O . ARG A 1 111 ? 15.268 -11.373 -10.693 1.00 94.56 111 ARG A O 1
ATOM 888 N N . ALA A 1 112 ? 13.326 -10.506 -9.959 1.00 93.06 112 ALA A N 1
ATOM 889 C CA . ALA A 1 112 ? 13.721 -9.111 -10.132 1.00 93.06 112 ALA A CA 1
ATOM 890 C C . ALA A 1 112 ? 14.898 -8.734 -9.215 1.00 93.06 112 ALA A C 1
ATOM 892 O O . ALA A 1 112 ? 15.861 -8.107 -9.662 1.00 93.06 112 ALA A O 1
ATOM 893 N N . LEU A 1 113 ? 14.865 -9.179 -7.954 1.00 93.62 113 LEU A N 1
ATOM 894 C CA . LEU A 1 113 ? 15.946 -8.943 -7.000 1.00 93.62 113 LEU A CA 1
ATOM 895 C C . LEU A 1 113 ? 17.245 -9.673 -7.394 1.00 93.62 113 LEU A C 1
ATOM 897 O O . LEU A 1 113 ? 18.325 -9.087 -7.324 1.00 93.62 113 LEU A O 1
ATOM 901 N N . ALA A 1 114 ? 17.149 -10.933 -7.825 1.00 91.94 114 ALA A N 1
ATOM 902 C CA . ALA A 1 114 ? 18.293 -11.755 -8.214 1.00 91.94 114 ALA A CA 1
ATOM 903 C C . ALA A 1 114 ? 18.930 -11.296 -9.538 1.00 91.94 114 ALA A C 1
ATOM 905 O O . ALA A 1 114 ? 20.150 -11.148 -9.610 1.00 91.94 114 ALA A O 1
ATOM 906 N N . GLY A 1 115 ? 18.122 -10.999 -10.563 1.00 82.31 115 GLY A N 1
ATOM 907 C CA . GLY A 1 115 ? 18.613 -10.563 -11.877 1.00 82.31 115 GLY A CA 1
ATOM 908 C C . GLY A 1 115 ? 19.419 -9.260 -11.822 1.00 82.31 115 GLY A C 1
ATOM 909 O O . GLY A 1 115 ? 20.414 -9.108 -12.524 1.00 82.31 115 GLY A O 1
ATOM 910 N N . ARG A 1 116 ? 19.057 -8.340 -10.918 1.00 71.00 116 ARG A N 1
ATOM 911 C CA . ARG A 1 116 ? 19.807 -7.095 -10.666 1.00 71.00 116 ARG A CA 1
ATOM 912 C C . ARG A 1 116 ? 21.121 -7.302 -9.914 1.00 71.00 116 ARG A C 1
ATOM 914 O O . ARG A 1 116 ? 22.017 -6.475 -10.057 1.00 71.00 116 ARG A O 1
ATOM 921 N N . ARG A 1 117 ? 21.238 -8.345 -9.084 1.00 64.12 117 ARG A N 1
ATOM 922 C CA . ARG A 1 117 ? 22.503 -8.683 -8.407 1.00 64.12 117 ARG A CA 1
ATOM 923 C C . ARG A 1 117 ? 23.509 -9.265 -9.394 1.00 64.12 117 ARG A C 1
ATOM 925 O O . ARG A 1 117 ? 24.671 -8.890 -9.342 1.00 64.12 117 ARG A O 1
ATOM 932 N N . ALA A 1 118 ? 23.045 -10.096 -10.327 1.00 66.19 118 ALA A N 1
ATOM 933 C CA . ALA A 1 118 ? 23.888 -10.641 -11.389 1.00 66.19 118 ALA A CA 1
ATOM 934 C C . ALA A 1 118 ? 24.453 -9.544 -12.315 1.00 66.19 118 ALA A C 1
ATOM 936 O O . ALA A 1 118 ? 25.617 -9.604 -12.683 1.00 66.19 118 ALA A O 1
ATOM 937 N N . GLY A 1 119 ? 23.668 -8.507 -12.633 1.00 58.84 119 GLY A N 1
ATOM 938 C CA . GLY A 1 119 ? 24.115 -7.382 -13.471 1.00 58.84 119 GLY A CA 1
ATOM 939 C C . GLY A 1 119 ? 24.948 -6.296 -12.770 1.00 58.84 119 GLY A C 1
ATOM 940 O O . GLY A 1 119 ? 25.323 -5.335 -13.425 1.00 58.84 119 GLY A O 1
ATOM 941 N N . GLN A 1 120 ? 25.198 -6.398 -11.459 1.00 53.59 120 GLN A N 1
ATOM 942 C CA . GLN A 1 120 ? 26.076 -5.485 -10.699 1.00 53.59 120 GLN A CA 1
ATOM 943 C C . GLN A 1 120 ? 27.423 -6.134 -10.325 1.00 53.59 120 GLN A C 1
ATOM 945 O O . GLN A 1 120 ? 28.230 -5.509 -9.643 1.00 53.59 120 GLN A O 1
ATOM 950 N N . GLY A 1 121 ? 27.641 -7.393 -10.721 1.00 49.75 121 GLY A N 1
ATOM 951 C CA . GLY A 1 121 ? 28.848 -8.173 -10.432 1.00 49.75 121 GLY A CA 1
ATOM 952 C C . GLY A 1 121 ? 29.689 -8.527 -11.663 1.00 49.75 121 GLY A C 1
ATOM 953 O O . GLY A 1 121 ? 30.502 -9.442 -11.569 1.00 49.75 121 GLY A O 1
ATOM 954 N N . GLY A 1 122 ? 29.476 -7.855 -12.797 1.00 38.28 122 GLY A N 1
ATOM 955 C CA . GLY A 1 122 ? 30.281 -7.955 -14.020 1.00 38.28 122 GLY A CA 1
ATOM 956 C C . GLY A 1 122 ? 30.596 -6.568 -14.550 1.00 38.28 122 GLY A C 1
ATOM 957 O O . GLY A 1 122 ? 31.646 -6.438 -15.209 1.00 38.28 122 GLY A O 1
#

Sequence (122 aa):
MRDDEPLLRWQWRGYARNHQHPRNLLLHIVAVPMFMAGTVLGLYGLLRLSLPAVALGLVCMGMSMALQGRGHRLEAHAPEPFAGPADIAGRILAEQWITFPRYVLSGQWWRALAGRRAGQGG

Solvent-accessible surface area (backbone atoms only — not comparable to full-atom values): 6667 Å² total; per-residue (Å²): 131,76,77,98,57,55,67,68,60,58,50,53,77,46,41,67,80,56,54,56,37,58,67,29,58,59,38,40,72,54,24,39,57,38,28,51,51,12,50,53,40,21,52,49,11,61,79,65,73,33,64,70,40,30,52,52,9,51,50,34,32,51,52,19,51,56,46,42,55,57,24,53,74,65,31,94,54,76,80,80,82,73,83,43,72,67,50,48,52,49,53,50,53,42,36,57,72,45,48,47,53,48,36,49,76,68,45,51,50,56,51,40,48,51,57,53,52,60,72,72,73,120